Protein AF-A0A735YRN1-F1 (afdb_monomer_lite)

pLDDT: mean 96.1, std 1.93, range [86.69, 98.31]

Structure (mmCIF, N/CA/C/O backbone):
data_AF-A0A735YRN1-F1
#
_entry.id   AF-A0A735YRN1-F1
#
loop_
_atom_site.group_PDB
_atom_site.id
_atom_site.type_symbol
_atom_site.label_atom_id
_atom_site.label_alt_id
_atom_site.label_comp_id
_atom_site.label_asym_id
_atom_site.label_entity_id
_atom_site.label_seq_id
_atom_site.pdbx_PDB_ins_code
_atom_site.Cartn_x
_atom_site.Cartn_y
_atom_site.Cartn_z
_atom_site.occupancy
_atom_site.B_iso_or_equiv
_atom_site.auth_seq_id
_atom_site.auth_comp_id
_atom_site.auth_asym_id
_atom_site.auth_atom_id
_atom_site.pdbx_PDB_model_num
ATOM 1 N N . THR A 1 1 ? -9.980 -4.442 6.484 1.00 95.94 1 THR A N 1
ATOM 2 C CA . THR A 1 1 ? -11.204 -4.374 7.312 1.00 95.94 1 THR A CA 1
ATOM 3 C C . THR A 1 1 ? -10.825 -4.252 8.767 1.00 95.94 1 THR A C 1
ATOM 5 O O . THR A 1 1 ? -9.843 -4.872 9.161 1.00 95.94 1 THR A O 1
ATOM 8 N N . GLY A 1 2 ? -11.544 -3.436 9.534 1.00 97.31 2 GLY A N 1
ATOM 9 C CA . GLY A 1 2 ? -11.323 -3.274 10.968 1.00 97.31 2 GLY A CA 1
ATOM 10 C C . GLY A 1 2 ? -11.604 -4.572 11.723 1.00 97.31 2 GLY A C 1
ATOM 11 O O . GLY A 1 2 ? -12.571 -5.270 11.410 1.00 97.31 2 GLY A O 1
ATOM 12 N N . LYS A 1 3 ? -10.733 -4.922 12.676 1.00 97.69 3 LYS A N 1
ATOM 13 C CA . LYS A 1 3 ? -10.809 -6.192 13.414 1.00 97.69 3 LYS A CA 1
ATOM 14 C C . LYS A 1 3 ? -12.087 -6.323 14.240 1.00 97.69 3 LYS A C 1
ATOM 16 O O . LYS A 1 3 ? -12.573 -7.437 14.389 1.00 97.69 3 LYS A O 1
ATOM 21 N N . ASN A 1 4 ? -12.600 -5.216 14.778 1.00 97.19 4 ASN A N 1
ATOM 22 C CA . ASN A 1 4 ? -13.707 -5.247 15.734 1.00 97.19 4 ASN A CA 1
ATOM 23 C C . ASN A 1 4 ? -15.025 -4.752 15.128 1.00 97.19 4 ASN A C 1
ATOM 25 O O . ASN A 1 4 ? -16.083 -5.286 15.436 1.00 97.19 4 ASN A O 1
ATOM 29 N N . SER A 1 5 ? -14.971 -3.732 14.270 1.00 95.56 5 SER A N 1
ATOM 30 C CA . SER A 1 5 ? -16.157 -3.060 13.726 1.00 95.56 5 SER A CA 1
ATOM 31 C C . SER A 1 5 ? -16.660 -3.647 12.408 1.00 95.56 5 SER A C 1
ATOM 33 O O . SER A 1 5 ? -17.790 -3.374 12.016 1.00 95.56 5 SER A O 1
ATOM 35 N N . GLY A 1 6 ? -15.821 -4.387 11.674 1.00 94.94 6 GLY A N 1
ATOM 36 C CA . GLY A 1 6 ? -16.124 -4.791 10.296 1.00 94.94 6 GLY A CA 1
ATOM 37 C C . GLY A 1 6 ? -16.093 -3.637 9.282 1.00 94.94 6 GLY A C 1
ATOM 38 O O . GLY A 1 6 ? -16.333 -3.862 8.096 1.00 94.94 6 GLY A O 1
ATOM 39 N N . THR A 1 7 ? -15.758 -2.412 9.707 1.00 96.88 7 THR A N 1
ATOM 40 C CA . THR A 1 7 ? -15.682 -1.238 8.828 1.00 96.88 7 THR A CA 1
ATOM 41 C C . THR A 1 7 ? -14.534 -1.378 7.831 1.00 96.88 7 THR A C 1
ATOM 43 O O . THR A 1 7 ? -13.466 -1.927 8.132 1.00 96.88 7 THR A O 1
ATOM 46 N N . ILE A 1 8 ? -14.739 -0.868 6.620 1.00 96.19 8 ILE A N 1
ATOM 47 C CA . ILE A 1 8 ? -13.722 -0.859 5.571 1.00 96.19 8 ILE A CA 1
ATOM 48 C C . ILE A 1 8 ? -12.944 0.455 5.639 1.00 96.19 8 ILE A C 1
ATOM 50 O O . ILE A 1 8 ? -13.530 1.532 5.607 1.00 96.19 8 ILE A O 1
ATOM 54 N N . LEU A 1 9 ? -11.618 0.338 5.690 1.00 97.31 9 LEU A N 1
ATOM 55 C CA . LEU A 1 9 ? -10.677 1.430 5.469 1.00 97.31 9 LEU A CA 1
ATOM 56 C C . LEU A 1 9 ? -9.946 1.148 4.158 1.00 97.31 9 LEU A C 1
ATOM 58 O O . LEU A 1 9 ? -9.289 0.112 4.034 1.00 97.31 9 LEU A O 1
ATOM 62 N N . THR A 1 10 ? -10.074 2.050 3.189 1.00 97.62 10 THR A N 1
ATOM 63 C CA . THR A 1 10 ? -9.414 1.918 1.887 1.00 97.62 10 THR A CA 1
ATOM 64 C C . THR A 1 10 ? -8.045 2.580 1.941 1.00 97.62 10 THR A C 1
ATOM 66 O O . THR A 1 10 ? -7.939 3.783 2.190 1.00 97.62 10 THR A O 1
ATOM 69 N N . VAL A 1 11 ? -6.996 1.805 1.686 1.00 98.06 11 VAL A N 1
ATOM 70 C CA . VAL A 1 11 ? -5.609 2.282 1.674 1.00 98.06 11 VAL A CA 1
ATOM 71 C C . VAL A 1 11 ? -4.928 1.929 0.359 1.00 98.06 11 VAL A C 1
ATOM 73 O O . VAL A 1 11 ? -5.334 0.989 -0.324 1.00 98.06 11 VAL A O 1
ATOM 76 N N . GLY A 1 12 ? -3.885 2.672 0.014 1.00 97.31 12 GLY A N 1
ATOM 77 C CA . GLY A 1 12 ? -3.040 2.386 -1.141 1.00 97.31 12 GLY A CA 1
ATOM 78 C C . GLY A 1 12 ? -1.743 3.181 -1.097 1.00 97.31 12 GLY A C 1
ATOM 79 O O . GLY A 1 12 ? -1.551 4.012 -0.209 1.00 97.31 12 GLY A O 1
ATOM 80 N N . PHE A 1 13 ? -0.853 2.927 -2.054 1.00 96.69 13 PHE A N 1
ATOM 81 C CA . PHE A 1 13 ? 0.356 3.732 -2.208 1.00 96.69 13 PHE A CA 1
ATOM 82 C C . PHE A 1 13 ? 0.004 5.175 -2.581 1.00 96.69 13 PHE A C 1
ATOM 84 O O . PHE A 1 13 ? -0.939 5.416 -3.338 1.00 96.69 13 PHE A O 1
ATOM 91 N N . SER A 1 14 ? 0.755 6.142 -2.050 1.00 96.75 14 SER A N 1
ATOM 92 C CA . SER A 1 14 ? 0.506 7.557 -2.333 1.00 96.75 14 SER A CA 1
ATOM 93 C C . SER A 1 14 ? 0.669 7.885 -3.823 1.00 96.75 14 SER A C 1
ATOM 95 O O . SER A 1 14 ? 1.469 7.268 -4.530 1.00 96.75 14 SER A O 1
ATOM 97 N N . ASN A 1 15 ? -0.021 8.926 -4.303 1.00 95.38 15 ASN A N 1
ATOM 98 C CA . ASN A 1 15 ? 0.119 9.389 -5.691 1.00 95.38 15 ASN A CA 1
ATOM 99 C C . ASN A 1 15 ? 1.569 9.762 -6.045 1.00 95.38 15 ASN A C 1
ATOM 101 O O . ASN A 1 15 ? 1.995 9.542 -7.175 1.00 95.38 15 ASN A O 1
ATOM 105 N N . ASN A 1 16 ? 2.334 10.285 -5.079 1.00 95.50 16 ASN A N 1
ATOM 106 C CA . ASN A 1 16 ? 3.754 10.590 -5.252 1.00 95.50 16 ASN A CA 1
ATOM 107 C C . ASN A 1 16 ? 4.606 9.324 -5.432 1.00 95.50 16 ASN A C 1
ATOM 109 O O . ASN A 1 16 ? 5.587 9.334 -6.166 1.00 95.50 16 ASN A O 1
ATOM 113 N N . ASN A 1 17 ? 4.253 8.219 -4.772 1.00 95.31 17 ASN A N 1
ATOM 114 C CA . ASN A 1 17 ? 4.931 6.949 -5.022 1.00 95.31 17 ASN A CA 1
ATOM 115 C C . ASN A 1 17 ? 4.541 6.391 -6.388 1.00 95.31 17 ASN A C 1
ATOM 117 O O . ASN A 1 17 ? 5.415 5.993 -7.151 1.00 95.31 17 ASN A O 1
ATOM 121 N N . MET A 1 18 ? 3.250 6.427 -6.724 1.00 94.69 18 MET A N 1
ATOM 122 C CA . MET A 1 18 ? 2.751 5.911 -7.999 1.00 94.69 18 MET A CA 1
ATOM 123 C C . MET A 1 18 ? 3.337 6.647 -9.212 1.00 94.69 18 MET A C 1
ATOM 125 O O . MET A 1 18 ? 3.602 6.008 -10.225 1.00 94.69 18 MET A O 1
ATOM 129 N N . SER A 1 19 ? 3.601 7.955 -9.115 1.00 95.19 19 SER A N 1
ATOM 130 C CA . SER A 1 19 ? 4.240 8.727 -10.193 1.00 95.19 19 SER A CA 1
ATOM 131 C C . SER A 1 19 ? 5.728 8.417 -10.393 1.00 95.19 19 SER A C 1
ATOM 133 O O . SER A 1 19 ? 6.276 8.735 -11.444 1.00 95.19 19 SER A O 1
ATOM 135 N N . ARG A 1 20 ? 6.381 7.809 -9.396 1.00 94.88 20 ARG A N 1
ATOM 136 C CA . ARG A 1 20 ? 7.802 7.428 -9.418 1.00 94.88 20 ARG A CA 1
ATOM 137 C C . ARG A 1 20 ? 8.028 5.958 -9.783 1.00 94.88 20 ARG A C 1
ATOM 139 O O . ARG A 1 20 ? 9.176 5.531 -9.843 1.00 94.88 20 ARG A O 1
ATOM 146 N N . GLY A 1 21 ? 6.964 5.176 -9.960 1.00 93.88 21 GLY A N 1
ATOM 147 C CA . GLY A 1 21 ? 7.069 3.769 -10.343 1.00 93.88 21 GLY A CA 1
ATOM 148 C C . GLY A 1 21 ? 7.508 3.599 -11.799 1.00 93.88 21 GLY A C 1
ATOM 149 O O . GLY A 1 21 ? 7.182 4.418 -12.656 1.00 93.88 21 GLY A O 1
ATOM 150 N N . HIS A 1 22 ? 8.175 2.485 -12.100 1.00 93.75 22 HIS A N 1
ATOM 151 C CA . HIS A 1 22 ? 8.647 2.142 -13.453 1.00 93.75 22 HIS A CA 1
ATOM 152 C C . HIS A 1 22 ? 7.580 1.430 -14.303 1.00 93.75 22 HIS A C 1
ATOM 154 O O . HIS A 1 22 ? 7.882 0.751 -15.284 1.00 93.75 22 HIS A O 1
ATOM 160 N N . GLY A 1 23 ? 6.311 1.585 -13.922 1.00 86.69 23 GLY A N 1
ATOM 161 C CA . GLY A 1 23 ? 5.174 0.924 -14.551 1.00 86.69 23 GLY A CA 1
ATOM 162 C C . GLY A 1 23 ? 4.932 -0.502 -14.053 1.00 86.69 23 GLY A C 1
ATOM 163 O O . GLY A 1 23 ? 5.574 -1.004 -13.131 1.00 86.69 23 GLY A O 1
ATOM 164 N N . ALA A 1 24 ? 3.927 -1.133 -14.652 1.00 93.06 24 ALA A N 1
ATOM 165 C CA . ALA A 1 24 ? 3.540 -2.501 -14.348 1.00 93.06 24 ALA A CA 1
ATOM 166 C C . ALA A 1 24 ? 4.410 -3.504 -15.120 1.00 93.06 24 ALA A C 1
ATOM 168 O O . ALA A 1 24 ? 4.525 -3.413 -16.340 1.00 93.06 24 ALA A O 1
ATOM 169 N N . GLN A 1 25 ? 4.956 -4.489 -14.412 1.00 95.88 25 GLN A N 1
ATOM 170 C CA . GLN A 1 25 ? 5.669 -5.636 -14.967 1.00 95.88 25 GLN A CA 1
ATOM 171 C C . GLN A 1 25 ? 4.853 -6.912 -14.769 1.00 95.88 25 GLN A C 1
ATOM 173 O O . GLN A 1 25 ? 4.171 -7.081 -13.758 1.00 95.88 25 GLN A O 1
ATOM 178 N N . MET A 1 26 ? 4.915 -7.823 -15.738 1.00 96.75 26 MET A N 1
ATOM 179 C CA . MET A 1 26 ? 4.158 -9.073 -15.694 1.00 96.75 26 MET A CA 1
ATOM 180 C C . MET A 1 26 ? 5.030 -10.218 -15.180 1.00 96.75 26 MET A C 1
ATOM 182 O O . MET A 1 26 ? 6.042 -10.552 -15.786 1.00 96.75 26 MET A O 1
ATOM 186 N N . TRP A 1 27 ? 4.590 -10.885 -14.114 1.00 96.50 27 TRP A N 1
ATOM 187 C CA . TRP A 1 27 ? 5.199 -12.117 -13.618 1.00 96.50 27 TRP A CA 1
ATOM 188 C C . TRP A 1 27 ? 4.131 -13.203 -13.486 1.00 96.50 27 TRP A C 1
ATOM 190 O O . TRP A 1 27 ? 3.174 -13.061 -12.725 1.00 96.50 27 TRP A O 1
ATOM 200 N N . ASN A 1 28 ? 4.260 -14.276 -14.275 1.00 96.56 28 ASN A N 1
ATOM 201 C CA . ASN A 1 28 ? 3.306 -15.394 -14.325 1.00 96.56 28 ASN A CA 1
ATOM 202 C C . ASN A 1 28 ? 1.840 -14.950 -14.506 1.00 96.56 28 ASN A C 1
ATOM 204 O O . ASN A 1 28 ? 0.937 -15.428 -13.820 1.00 96.56 28 ASN A O 1
ATOM 208 N N . GLY A 1 29 ? 1.602 -13.994 -15.410 1.00 96.44 29 GLY A N 1
ATOM 209 C CA . GLY A 1 29 ? 0.260 -13.471 -15.691 1.00 96.44 29 GLY A CA 1
ATOM 210 C C . GLY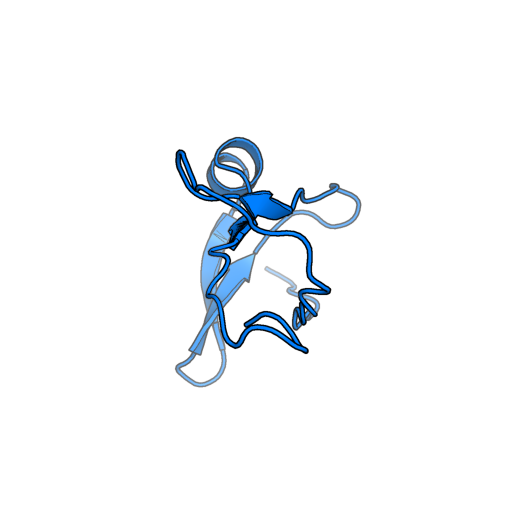 A 1 29 ? -0.293 -12.508 -14.632 1.00 96.44 29 GLY A C 1
ATOM 211 O O . GLY A 1 29 ? -1.429 -12.064 -14.765 1.00 96.44 29 GLY A O 1
ATOM 212 N N . ARG A 1 30 ? 0.490 -12.148 -13.607 1.00 97.06 30 ARG A N 1
ATOM 213 C CA . ARG A 1 30 ? 0.132 -11.136 -12.603 1.00 97.06 30 ARG A CA 1
ATOM 214 C C . ARG A 1 30 ? 0.922 -9.855 -12.831 1.00 97.06 30 ARG A C 1
ATOM 216 O O . ARG A 1 30 ? 2.121 -9.914 -13.085 1.00 97.06 30 ARG A O 1
ATOM 223 N N . SER A 1 31 ? 0.241 -8.720 -12.721 1.00 96.94 31 SER A N 1
ATOM 224 C CA . SER A 1 31 ? 0.851 -7.393 -12.805 1.00 96.94 31 SER A CA 1
ATOM 225 C C . SER A 1 31 ? 1.441 -6.983 -11.455 1.00 96.94 31 SER A C 1
ATOM 227 O O . SER A 1 31 ? 0.778 -7.125 -10.427 1.00 96.94 31 SER A O 1
ATOM 229 N N . TRP A 1 32 ? 2.664 -6.463 -11.474 1.00 97.25 32 TRP A N 1
ATOM 230 C CA . TRP A 1 32 ? 3.402 -5.951 -10.324 1.00 97.25 32 TRP A CA 1
ATOM 231 C C . TRP A 1 32 ? 3.920 -4.548 -10.632 1.00 97.25 32 TRP A C 1
ATOM 233 O O . TRP A 1 32 ? 4.573 -4.344 -11.652 1.00 97.25 32 TRP A O 1
ATOM 243 N N . PHE A 1 33 ? 3.666 -3.578 -9.755 1.00 96.50 33 PHE A N 1
ATOM 244 C CA . PHE A 1 33 ? 4.328 -2.276 -9.848 1.00 96.50 33 PHE A CA 1
ATOM 245 C C . PHE A 1 33 ? 5.779 -2.402 -9.388 1.00 96.50 33 PHE A C 1
ATOM 247 O O . PHE A 1 33 ? 6.043 -3.004 -8.346 1.00 96.50 33 PHE A O 1
ATOM 254 N N . THR A 1 34 ? 6.707 -1.821 -10.143 1.00 96.88 34 THR A N 1
ATOM 255 C CA . THR A 1 34 ? 8.128 -1.805 -9.785 1.00 96.88 34 THR A CA 1
ATOM 256 C C . THR A 1 34 ? 8.575 -0.411 -9.360 1.00 96.88 34 THR A C 1
ATOM 258 O O . THR A 1 34 ? 8.122 0.608 -9.885 1.00 96.88 34 THR A O 1
ATOM 261 N N . PHE A 1 35 ? 9.471 -0.372 -8.379 1.00 96.94 35 PHE A N 1
ATOM 262 C CA . PHE A 1 35 ? 10.015 0.844 -7.782 1.00 96.94 35 PHE A CA 1
ATOM 263 C C . PHE A 1 35 ? 11.516 0.668 -7.565 1.00 96.94 35 PHE A C 1
ATOM 265 O O . PHE A 1 35 ? 11.998 -0.462 -7.456 1.00 96.94 35 PHE A O 1
ATOM 272 N N . ASP A 1 36 ? 12.245 1.777 -7.460 1.00 96.31 36 ASP A N 1
ATOM 273 C CA . ASP A 1 36 ? 13.655 1.738 -7.082 1.00 96.31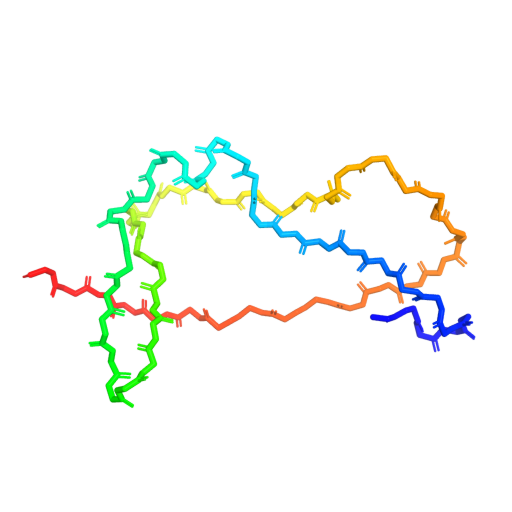 36 ASP A CA 1
ATOM 274 C C . ASP A 1 36 ? 13.836 1.152 -5.679 1.00 96.31 36 ASP A C 1
ATOM 276 O O . ASP A 1 36 ? 13.140 1.514 -4.725 1.00 96.31 36 ASP A O 1
ATOM 280 N N . THR A 1 37 ? 14.831 0.280 -5.523 1.00 95.62 37 THR A N 1
ATOM 281 C CA . THR A 1 37 ? 15.285 -0.135 -4.193 1.00 95.62 37 THR A CA 1
ATOM 282 C C . THR A 1 37 ? 15.834 1.064 -3.423 1.00 95.62 37 THR A C 1
ATOM 284 O O . THR A 1 37 ? 16.405 1.977 -4.017 1.00 95.62 37 THR A O 1
ATOM 287 N N . ASN A 1 38 ? 15.725 1.038 -2.094 1.00 95.12 38 ASN A N 1
ATOM 288 C CA . ASN A 1 38 ? 16.132 2.138 -1.208 1.00 95.12 38 ASN A CA 1
ATOM 289 C C . ASN A 1 38 ? 15.316 3.436 -1.384 1.00 95.12 38 ASN A C 1
ATOM 291 O O . ASN A 1 38 ? 15.727 4.489 -0.898 1.00 95.12 38 ASN A O 1
ATOM 295 N N . ALA A 1 39 ? 14.145 3.371 -2.027 1.00 95.25 39 ALA A N 1
ATOM 296 C CA . ALA A 1 39 ? 13.161 4.447 -2.041 1.00 95.25 39 ALA A CA 1
ATOM 297 C C . ALA A 1 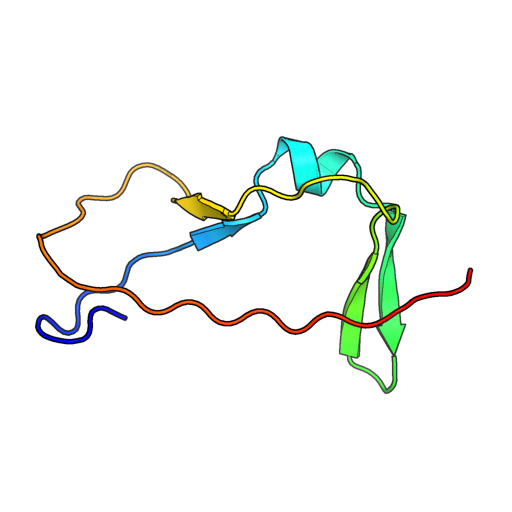39 ? 11.987 4.115 -1.096 1.00 95.25 39 ALA A C 1
ATOM 299 O O . ALA A 1 39 ? 11.350 3.075 -1.270 1.00 95.25 39 ALA A O 1
ATOM 300 N N . PRO A 1 40 ? 11.659 4.969 -0.107 1.00 96.06 40 PRO A N 1
ATOM 301 C CA . PRO A 1 40 ? 10.511 4.735 0.763 1.00 96.06 40 PRO A CA 1
ATOM 302 C C . PRO A 1 40 ? 9.189 4.879 -0.004 1.00 96.06 40 PRO A C 1
ATOM 304 O O . PRO A 1 40 ? 9.052 5.739 -0.884 1.00 96.06 40 PRO A O 1
ATOM 307 N N . LEU A 1 41 ? 8.219 4.040 0.365 1.00 96.88 41 LEU A N 1
ATOM 308 C CA . LEU A 1 41 ? 6.854 4.048 -0.153 1.00 96.88 41 LEU A CA 1
ATOM 309 C C . LEU A 1 41 ? 5.877 4.289 0.998 1.00 96.88 41 LEU A C 1
ATOM 311 O O . LEU A 1 41 ? 5.926 3.595 2.013 1.00 96.88 41 LEU A O 1
ATOM 315 N N . ASP A 1 42 ? 4.975 5.244 0.812 1.00 97.88 42 ASP A N 1
ATOM 316 C CA . ASP A 1 42 ? 3.966 5.621 1.790 1.00 97.88 42 ASP A CA 1
ATOM 317 C C . ASP A 1 42 ? 2.642 4.934 1.456 1.00 97.88 42 ASP A C 1
ATOM 319 O O . ASP A 1 42 ? 2.156 4.999 0.323 1.00 97.88 42 ASP A O 1
ATOM 323 N N . ILE A 1 43 ? 2.029 4.313 2.462 1.00 97.81 43 ILE A N 1
ATOM 324 C CA . ILE A 1 43 ? 0.653 3.820 2.389 1.00 97.81 43 ILE A CA 1
ATOM 325 C C . ILE A 1 43 ? -0.248 4.860 3.046 1.00 97.81 43 ILE A C 1
ATOM 327 O O . ILE A 1 43 ? -0.059 5.219 4.207 1.00 97.81 43 ILE A O 1
ATOM 331 N N . VAL A 1 44 ? -1.235 5.340 2.298 1.00 97.81 44 VAL A N 1
ATOM 332 C CA . VAL A 1 44 ? -2.130 6.427 2.702 1.00 97.81 44 VAL A CA 1
ATOM 333 C C . VAL A 1 44 ? -3.588 6.003 2.585 1.00 97.81 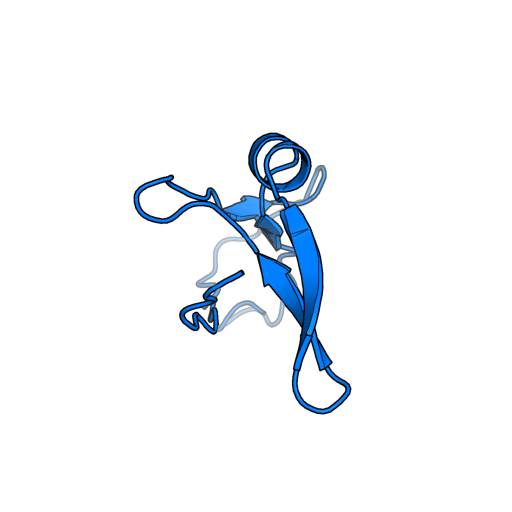44 VAL A C 1
ATOM 335 O O . VAL A 1 44 ? -3.922 5.036 1.897 1.00 97.81 44 VAL A O 1
ATOM 338 N N . THR A 1 45 ? -4.482 6.745 3.233 1.00 97.50 45 THR A N 1
ATOM 339 C CA . THR A 1 45 ? -5.924 6.599 3.016 1.00 97.50 45 THR A CA 1
ATOM 340 C C . THR A 1 45 ? -6.305 7.191 1.665 1.00 97.50 45 THR A C 1
ATOM 342 O O . THR A 1 45 ? -5.898 8.304 1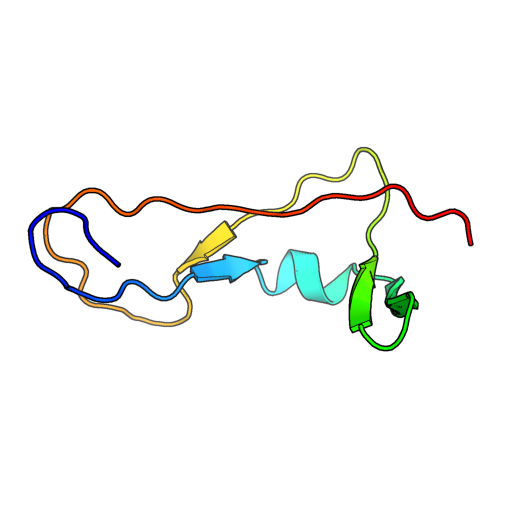.329 1.00 97.50 45 THR A O 1
ATOM 345 N N . ILE A 1 46 ? -7.100 6.462 0.883 1.00 96.38 46 ILE A N 1
ATOM 346 C CA . ILE A 1 46 ? -7.535 6.932 -0.437 1.00 96.38 46 ILE A CA 1
ATOM 347 C C . ILE A 1 46 ? -8.767 7.823 -0.283 1.00 96.38 46 ILE A C 1
ATOM 349 O O . ILE A 1 46 ? -9.816 7.365 0.166 1.00 96.38 46 ILE A O 1
ATOM 353 N N . GLY A 1 47 ? -8.643 9.089 -0.679 1.00 93.69 47 GLY A N 1
ATOM 354 C CA . GLY A 1 47 ? -9.724 10.065 -0.563 1.00 93.69 47 GLY A CA 1
ATOM 355 C C . GLY A 1 47 ? -10.110 10.381 0.886 1.00 93.69 47 GLY A C 1
ATOM 356 O O . GLY A 1 47 ? -9.507 9.898 1.845 1.00 93.69 47 GLY A O 1
ATOM 357 N N . ALA A 1 48 ? -11.130 11.224 1.041 1.00 95.19 48 ALA A N 1
ATOM 358 C CA . ALA A 1 48 ? -11.705 11.505 2.348 1.00 95.19 48 ALA A CA 1
ATOM 359 C C . ALA A 1 48 ? -12.508 10.289 2.833 1.00 95.19 48 ALA A C 1
ATOM 361 O O . ALA A 1 48 ? -13.392 9.804 2.128 1.00 95.19 48 ALA A O 1
ATOM 362 N N . GLN A 1 49 ? -12.210 9.806 4.037 1.00 95.75 49 GLN A N 1
ATOM 363 C CA . GLN A 1 49 ? -12.898 8.676 4.657 1.00 95.75 49 GLN A CA 1
ATOM 364 C C . GLN A 1 49 ? -13.222 9.011 6.112 1.00 95.75 49 GLN A C 1
ATOM 366 O O . GLN A 1 49 ? -12.400 9.592 6.818 1.00 95.75 49 GLN A O 1
ATOM 371 N N . ASN A 1 50 ? -14.418 8.637 6.567 1.00 94.81 50 ASN A N 1
ATOM 372 C CA . ASN A 1 50 ? -14.758 8.667 7.985 1.00 94.81 50 ASN A CA 1
ATOM 373 C C . ASN A 1 50 ? -14.255 7.372 8.633 1.00 94.81 50 ASN A C 1
ATOM 375 O O . ASN A 1 50 ? -14.744 6.294 8.298 1.00 94.81 50 ASN A O 1
ATOM 379 N N . ILE A 1 51 ? -13.270 7.476 9.523 1.00 94.69 51 ILE A N 1
ATOM 380 C CA . ILE A 1 51 ? -12.552 6.321 10.072 1.00 94.69 51 ILE A CA 1
ATOM 381 C C . ILE A 1 51 ? -12.930 6.164 11.547 1.00 94.69 51 ILE A C 1
ATOM 383 O O . ILE A 1 51 ? -12.437 6.926 12.382 1.00 94.69 51 ILE A O 1
ATOM 387 N N . PRO A 1 52 ? -13.796 5.200 11.903 1.00 94.75 52 PRO A N 1
ATOM 388 C CA . PRO A 1 52 ? -14.112 4.947 13.299 1.00 94.75 52 PRO A CA 1
ATOM 389 C C . PRO A 1 52 ? -12.912 4.308 14.020 1.00 94.75 52 PRO A C 1
ATOM 391 O O . PRO A 1 52 ? -12.100 3.629 13.373 1.00 94.75 52 PRO A O 1
ATOM 394 N N . PRO A 1 53 ? -12.808 4.470 15.353 1.00 97.12 53 PRO A N 1
ATOM 395 C CA . PRO A 1 53 ? -11.778 3.813 16.153 1.00 97.12 53 PRO A CA 1
ATOM 396 C C . PRO A 1 53 ? -11.818 2.289 15.986 1.00 97.12 53 PRO A C 1
ATOM 398 O O . PRO A 1 53 ? -12.791 1.639 16.362 1.00 97.12 53 PRO A O 1
ATOM 401 N N . ASP A 1 54 ? -10.758 1.719 15.418 1.00 98.31 54 ASP A N 1
ATOM 402 C CA . ASP A 1 54 ? -10.563 0.276 15.269 1.00 98.31 54 ASP A CA 1
ATOM 403 C C . ASP A 1 54 ? -9.087 -0.021 14.931 1.00 98.31 54 ASP A C 1
ATOM 405 O O . ASP A 1 54 ? -8.281 0.886 14.726 1.00 98.31 54 ASP A O 1
ATOM 409 N N . THR A 1 55 ? -8.722 -1.300 14.846 1.00 98.12 55 THR A N 1
ATOM 410 C CA . THR A 1 55 ? -7.431 -1.771 14.332 1.00 98.12 55 THR A CA 1
ATOM 411 C C . THR A 1 55 ? -7.602 -2.334 12.925 1.00 98.12 55 THR A C 1
ATOM 413 O O . THR A 1 55 ? -8.323 -3.313 12.732 1.00 98.12 55 THR A O 1
ATOM 416 N N . TYR A 1 56 ? -6.888 -1.770 11.952 1.00 97.88 56 TYR A N 1
ATOM 417 C CA . TYR A 1 56 ? -6.949 -2.168 10.544 1.00 97.88 56 TYR A CA 1
ATOM 418 C C . TYR A 1 56 ? -5.614 -2.815 10.128 1.00 97.88 56 TYR A C 1
ATOM 420 O O . TYR A 1 56 ? -4.630 -2.098 9.957 1.00 97.88 56 TYR A O 1
ATOM 428 N N . PRO A 1 57 ? -5.525 -4.155 10.006 1.00 97.75 57 PRO A N 1
ATOM 429 C CA . PRO A 1 57 ? -4.308 -4.816 9.541 1.00 97.75 57 PRO A CA 1
ATOM 430 C C . PRO A 1 57 ? -4.080 -4.564 8.045 1.00 97.75 57 PRO A C 1
ATOM 432 O O . PRO A 1 57 ? -5.034 -4.500 7.267 1.00 97.75 57 PRO A O 1
ATOM 435 N N . ILE A 1 58 ? -2.808 -4.462 7.656 1.00 97.81 58 ILE A N 1
ATOM 436 C CA . ILE A 1 58 ? -2.351 -4.285 6.272 1.00 97.81 58 ILE A CA 1
ATOM 437 C C . ILE A 1 58 ? -1.315 -5.371 5.968 1.00 97.81 58 ILE A C 1
ATOM 439 O O . ILE A 1 58 ? -0.529 -5.753 6.835 1.00 97.81 58 ILE A O 1
ATOM 443 N N . THR A 1 59 ? -1.317 -5.868 4.734 1.00 97.81 59 THR A N 1
ATOM 444 C CA . THR A 1 59 ? -0.342 -6.835 4.221 1.00 97.81 59 THR A CA 1
ATOM 445 C C . THR A 1 59 ? 0.127 -6.366 2.848 1.00 97.81 59 THR A C 1
ATOM 447 O O .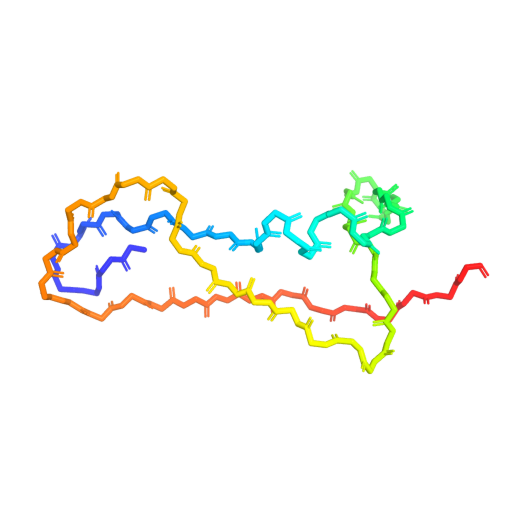 THR A 1 59 ? -0.678 -5.853 2.072 1.00 97.81 59 THR A O 1
ATOM 450 N N . VAL A 1 60 ? 1.424 -6.509 2.571 1.00 97.62 60 VAL A N 1
ATOM 451 C CA . VAL A 1 60 ? 2.059 -6.133 1.302 1.00 97.62 60 VAL A CA 1
ATOM 452 C C . VAL A 1 60 ? 3.027 -7.242 0.911 1.00 97.62 60 VAL A C 1
ATOM 454 O O . VAL A 1 60 ? 3.870 -7.623 1.723 1.00 97.62 60 VAL A O 1
ATOM 457 N N . ASP A 1 61 ? 2.929 -7.717 -0.327 1.00 97.81 61 ASP A N 1
ATOM 458 C CA . ASP A 1 61 ? 3.904 -8.636 -0.910 1.00 97.81 61 ASP A CA 1
ATOM 459 C C . ASP A 1 61 ? 4.996 -7.834 -1.628 1.00 97.81 61 ASP A C 1
ATOM 461 O O . ASP A 1 61 ? 4.700 -6.934 -2.416 1.00 97.81 61 ASP A O 1
ATOM 465 N N . VAL A 1 62 ? 6.264 -8.159 -1.357 1.00 96.56 62 VAL A N 1
ATOM 466 C CA . VAL A 1 62 ? 7.434 -7.488 -1.943 1.00 96.56 62 VAL A CA 1
ATOM 467 C C . VAL A 1 62 ? 8.355 -8.530 -2.565 1.00 96.56 62 VAL A C 1
ATOM 469 O O . VAL A 1 62 ? 8.682 -9.537 -1.938 1.00 96.56 62 VAL A O 1
ATOM 472 N N . VAL A 1 63 ? 8.793 -8.275 -3.795 1.00 97.06 63 VAL A N 1
ATOM 473 C CA . VAL A 1 63 ? 9.701 -9.143 -4.548 1.00 97.06 63 VAL A CA 1
ATOM 474 C C . VAL A 1 63 ? 10.756 -8.298 -5.256 1.00 97.06 63 VAL A C 1
ATOM 476 O O . VAL A 1 63 ? 10.482 -7.177 -5.682 1.00 97.06 63 VAL A O 1
ATOM 479 N N . GLY A 1 64 ? 11.977 -8.825 -5.359 1.00 96.50 64 GLY A N 1
ATOM 480 C CA . GLY A 1 64 ? 13.037 -8.191 -6.138 1.00 96.50 64 GLY A CA 1
ATOM 481 C C . GLY A 1 64 ? 12.745 -8.272 -7.636 1.00 96.50 64 GLY A C 1
ATOM 482 O O . GLY A 1 64 ? 12.312 -9.312 -8.129 1.00 96.50 64 GLY A O 1
ATOM 483 N N . TYR A 1 65 ? 13.015 -7.187 -8.357 1.00 96.38 65 TYR A N 1
ATOM 484 C CA . TYR A 1 65 ? 12.915 -7.126 -9.811 1.00 96.38 65 TYR A CA 1
ATOM 485 C C . TYR A 1 65 ? 14.251 -6.658 -10.388 1.00 96.38 65 TYR A C 1
ATOM 487 O O . TYR A 1 65 ? 14.779 -5.632 -9.960 1.00 96.38 65 TYR A O 1
ATOM 495 N N . GLN A 1 66 ? 14.787 -7.416 -11.343 1.00 94.00 66 GLN A N 1
ATOM 496 C CA . GLN A 1 66 ? 15.948 -7.020 -12.132 1.00 94.00 66 GLN A CA 1
ATOM 497 C C . GLN A 1 66 ? 15.457 -6.698 -13.553 1.00 94.00 66 GLN A C 1
ATOM 499 O O . GLN A 1 66 ? 14.934 -7.612 -14.195 1.00 94.00 66 GLN A O 1
ATOM 504 N N . PRO A 1 67 ? 15.560 -5.433 -14.003 1.00 88.81 67 PRO A N 1
ATOM 505 C CA . PRO A 1 67 ? 15.192 -5.026 -15.358 1.00 88.81 67 PRO A CA 1
ATOM 506 C C . PRO A 1 67 ? 15.993 -5.732 -16.456 1.00 88.81 67 PRO A C 1
ATOM 508 O O . PRO A 1 67 ? 17.160 -6.114 -16.195 1.00 88.81 67 PRO A O 1
#

Foldseek 3Di:
DFPPPPDDFDKDWDPVQVVQWPAWDDDPNDTDTHHDPPDDIDIDGDPDDDDDDGDDDDDDDDDDDDD

Sequence (67 aa):
TGKNSGTILTVGFSNNNMSRGHGAQMWNGRSWFTFDTNAPLDIVTIGAQNIPPDTYPITVDVVGYQP

Radius of gyration: 14.64 Å; chains: 1; bounding box: 32×27×32 Å

Organism: Salmonella enterica (NCBI:txid28901)

InterPro domains:
  IPR008966 Adhesion domain superfamily [SSF49401] (1-65)
  IPR018569 Saf-pilin pilus formation protein [PF09460] (2-67)
  IPR037028 Dr-adhesin superfamily [G3DSA:2.60.40.1570] (1-67)

Secondary structure (DSSP, 8-state):
--TTT-----EEE-HHHHTTS--EEEETTEEEE---TT----EEE-SS----S--------------